Protein AF-A0A2K5I4E6-F1 (afdb_monomer_lite)

Structure (mmCIF, N/CA/C/O backbone):
data_AF-A0A2K5I4E6-F1
#
_entry.id   AF-A0A2K5I4E6-F1
#
loop_
_atom_site.group_PDB
_atom_site.id
_atom_site.type_symbol
_atom_site.label_atom_id
_atom_site.label_alt_id
_atom_site.label_comp_id
_atom_site.label_asym_id
_atom_site.label_entity_id
_atom_site.label_seq_id
_atom_site.pdbx_PDB_ins_code
_atom_site.Cartn_x
_atom_site.Cartn_y
_atom_site.Cartn_z
_atom_site.occupancy
_atom_site.B_iso_or_equiv
_atom_site.auth_seq_id
_atom_site.auth_comp_id
_atom_site.auth_asym_id
_atom_site.auth_atom_id
_atom_site.pdbx_PDB_model_num
ATOM 1 N N . GLU A 1 1 ? 24.101 -17.500 -2.521 1.00 43.16 1 GLU A N 1
ATOM 2 C CA . GLU A 1 1 ? 24.550 -16.654 -3.640 1.00 43.16 1 GLU A CA 1
ATOM 3 C C . GLU A 1 1 ? 23.343 -15.936 -4.214 1.00 43.16 1 GLU A C 1
ATOM 5 O O . GLU A 1 1 ? 22.440 -16.601 -4.700 1.00 43.16 1 GLU A O 1
ATOM 10 N N . GLU A 1 2 ? 23.275 -14.612 -4.120 1.00 45.44 2 GLU A N 1
ATOM 11 C CA . GLU A 1 2 ? 22.357 -13.844 -4.960 1.00 45.44 2 GLU A CA 1
ATOM 12 C C . GLU A 1 2 ? 23.103 -12.594 -5.419 1.00 45.44 2 GLU A C 1
ATOM 14 O O . GLU A 1 2 ? 23.382 -11.680 -4.646 1.00 45.44 2 GLU A O 1
ATOM 19 N N . GLN A 1 3 ? 23.527 -12.627 -6.680 1.00 45.47 3 GLN A N 1
ATOM 20 C CA . GLN A 1 3 ? 24.085 -11.484 -7.392 1.00 45.47 3 GLN A CA 1
ATOM 21 C C . GLN A 1 3 ? 23.112 -10.301 -7.277 1.00 45.47 3 GLN A C 1
ATOM 23 O O . GLN A 1 3 ? 21.902 -10.527 -7.394 1.00 45.47 3 GLN A O 1
ATOM 28 N N . PRO A 1 4 ? 23.573 -9.047 -7.109 1.00 53.19 4 PRO A N 1
ATOM 29 C CA . PRO A 1 4 ? 22.678 -7.905 -7.158 1.00 53.19 4 PRO A CA 1
ATOM 30 C C . PRO A 1 4 ? 22.150 -7.812 -8.588 1.00 53.19 4 PRO A C 1
ATOM 32 O O . PRO A 1 4 ? 22.804 -7.264 -9.476 1.00 53.19 4 PRO A O 1
ATOM 35 N N . ARG A 1 5 ? 20.965 -8.385 -8.844 1.00 63.16 5 ARG A N 1
ATOM 36 C CA . ARG A 1 5 ? 20.257 -8.126 -10.093 1.00 63.16 5 ARG A CA 1
ATOM 37 C C . ARG A 1 5 ? 20.120 -6.617 -10.170 1.00 63.16 5 ARG A C 1
ATOM 39 O O . ARG A 1 5 ? 19.586 -6.002 -9.244 1.00 63.16 5 ARG A O 1
ATOM 46 N N . PHE A 1 6 ? 20.623 -6.025 -11.249 1.00 58.84 6 PHE A N 1
ATOM 47 C CA . PHE A 1 6 ? 20.335 -4.645 -11.605 1.00 58.84 6 PHE A CA 1
ATOM 48 C C . PHE A 1 6 ? 18.821 -4.534 -11.810 1.00 58.84 6 PHE A C 1
ATOM 50 O O . PHE A 1 6 ? 18.316 -4.666 -12.919 1.00 58.84 6 PHE A O 1
ATOM 57 N N . GLN A 1 7 ? 18.082 -4.389 -10.709 1.00 69.94 7 GLN A N 1
ATOM 58 C CA . GLN A 1 7 ? 16.639 -4.266 -10.732 1.00 69.94 7 GLN A CA 1
ATOM 59 C C . GLN A 1 7 ? 16.342 -2.941 -11.403 1.00 69.94 7 GLN A C 1
ATOM 61 O O . GLN A 1 7 ? 16.780 -1.882 -10.926 1.00 69.94 7 GLN A O 1
ATOM 66 N N . SER A 1 8 ? 15.635 -3.014 -12.527 1.00 80.94 8 SER A N 1
ATOM 67 C CA . SER A 1 8 ? 15.222 -1.823 -13.245 1.00 80.94 8 SER A CA 1
ATOM 68 C C . SER A 1 8 ? 14.415 -0.926 -12.299 1.00 80.94 8 SER A C 1
ATOM 70 O O . SER A 1 8 ? 13.833 -1.381 -11.306 1.00 80.94 8 SER A O 1
ATOM 72 N N . ALA A 1 9 ? 14.357 0.376 -12.578 1.00 85.12 9 ALA A N 1
ATOM 73 C CA . ALA A 1 9 ? 13.518 1.279 -11.790 1.00 85.12 9 ALA A CA 1
ATOM 74 C C . ALA A 1 9 ? 12.044 0.810 -11.754 1.00 85.12 9 ALA A C 1
ATOM 76 O O . ALA A 1 9 ? 11.345 1.051 -10.767 1.00 85.12 9 ALA A O 1
ATOM 77 N N . ALA A 1 10 ? 11.594 0.101 -12.797 1.00 86.75 10 ALA A N 1
ATOM 78 C CA . ALA A 1 10 ? 10.277 -0.519 -12.866 1.00 86.75 10 ALA A CA 1
ATOM 79 C C . ALA A 1 10 ? 10.132 -1.690 -11.880 1.00 86.75 10 ALA A C 1
ATOM 81 O O . ALA A 1 10 ? 9.157 -1.714 -11.129 1.00 86.75 10 ALA A O 1
ATOM 82 N N . ASP A 1 11 ? 11.114 -2.592 -11.801 1.00 86.88 11 ASP A N 1
ATOM 83 C CA . ASP A 1 11 ? 11.089 -3.731 -10.869 1.00 86.88 11 ASP A CA 1
ATOM 84 C C . ASP A 1 11 ? 11.113 -3.263 -9.412 1.00 86.88 11 ASP A C 1
ATOM 86 O O . ASP A 1 11 ? 10.314 -3.713 -8.587 1.00 86.88 11 ASP A O 1
ATOM 90 N N . LYS A 1 12 ? 11.952 -2.264 -9.103 1.00 89.38 12 LYS A N 1
ATOM 91 C CA . LYS A 1 12 ? 11.992 -1.631 -7.774 1.00 89.38 12 LYS A CA 1
ATOM 92 C C . LYS A 1 12 ? 10.638 -1.025 -7.398 1.00 89.38 12 LYS A C 1
ATOM 94 O O . LYS A 1 12 ? 10.175 -1.200 -6.271 1.00 89.38 12 LYS A O 1
ATOM 99 N N . ARG A 1 13 ? 9.979 -0.339 -8.343 1.00 90.94 13 A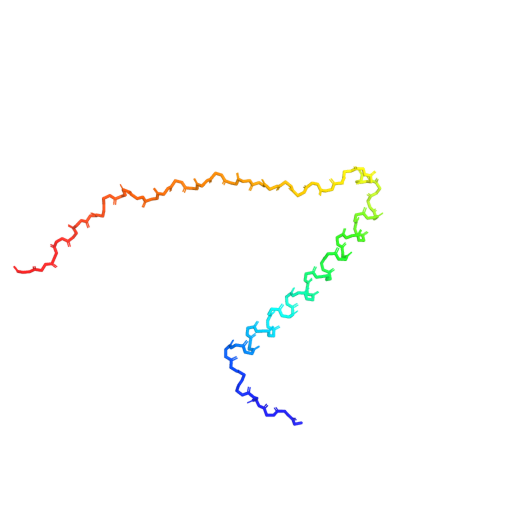RG A N 1
ATOM 100 C CA . ARG A 1 13 ? 8.648 0.260 -8.142 1.00 90.94 13 ARG A CA 1
ATOM 101 C C . ARG A 1 13 ? 7.567 -0.805 -7.959 1.00 90.94 13 ARG A C 1
ATOM 103 O O . ARG A 1 13 ? 6.719 -0.662 -7.080 1.00 90.94 13 ARG A O 1
ATOM 110 N N . ALA A 1 14 ? 7.590 -1.865 -8.763 1.00 93.75 14 ALA A N 1
ATOM 111 C CA . ALA A 1 14 ? 6.640 -2.969 -8.668 1.00 93.75 14 ALA A CA 1
ATOM 112 C C . ALA A 1 14 ? 6.759 -3.690 -7.318 1.00 93.75 14 ALA A C 1
ATOM 114 O O . ALA A 1 14 ? 5.750 -3.902 -6.642 1.00 93.75 14 ALA A O 1
ATOM 115 N N . HIS A 1 15 ? 7.989 -3.976 -6.888 1.00 94.31 15 HIS A N 1
ATOM 116 C CA . HIS A 1 15 ? 8.278 -4.567 -5.586 1.00 94.31 15 HIS A CA 1
ATOM 117 C C . HIS A 1 15 ? 7.807 -3.668 -4.435 1.00 94.31 15 HIS A C 1
ATOM 119 O O . HIS A 1 15 ? 7.090 -4.125 -3.545 1.00 94.31 15 HIS A O 1
ATOM 125 N N . HIS A 1 16 ? 8.119 -2.369 -4.491 1.00 97.19 16 HIS A N 1
ATOM 126 C CA . HIS A 1 16 ? 7.653 -1.402 -3.497 1.00 97.19 16 HIS A CA 1
ATOM 127 C C . HIS A 1 16 ? 6.119 -1.381 -3.392 1.00 97.19 16 HIS A C 1
ATOM 129 O O . HIS A 1 16 ? 5.560 -1.499 -2.302 1.00 97.19 16 HIS A O 1
ATOM 135 N N . ASN A 1 17 ? 5.421 -1.311 -4.529 1.00 96.44 17 ASN A N 1
ATOM 136 C CA . ASN A 1 17 ? 3.960 -1.343 -4.566 1.00 96.44 17 ASN A CA 1
ATOM 137 C C . ASN A 1 17 ? 3.383 -2.647 -3.994 1.00 96.44 17 ASN A C 1
ATOM 139 O O . ASN A 1 17 ? 2.314 -2.627 -3.380 1.00 96.44 17 ASN A O 1
ATOM 143 N N . ALA A 1 18 ? 4.066 -3.776 -4.193 1.00 96.06 18 ALA A N 1
ATOM 144 C CA . ALA A 1 18 ? 3.661 -5.058 -3.632 1.00 96.06 18 ALA A CA 1
ATOM 145 C C . ALA A 1 18 ? 3.790 -5.081 -2.103 1.00 96.06 18 ALA A C 1
ATOM 147 O O . ALA A 1 18 ? 2.828 -5.438 -1.419 1.00 96.06 18 ALA A O 1
ATOM 148 N N . LEU A 1 19 ? 4.931 -4.640 -1.567 1.00 96.81 19 LEU A N 1
ATOM 149 C CA . LEU A 1 19 ? 5.151 -4.563 -0.122 1.00 96.81 19 LEU A CA 1
ATOM 150 C C . LEU A 1 19 ? 4.150 -3.632 0.558 1.00 96.81 19 LEU A C 1
ATOM 152 O O . LEU A 1 19 ? 3.576 -3.975 1.591 1.00 96.81 19 LEU A O 1
ATOM 156 N N . GLU A 1 20 ? 3.885 -2.484 -0.055 1.00 98.00 20 GLU A N 1
ATOM 157 C CA . GLU A 1 20 ? 2.944 -1.516 0.487 1.00 98.00 20 GLU A CA 1
ATOM 158 C C . GLU A 1 20 ? 1.499 -2.055 0.486 1.00 98.00 20 GLU A C 1
ATOM 160 O O . GLU A 1 20 ? 0.754 -1.793 1.430 1.00 98.00 20 GLU A O 1
ATOM 165 N N . ARG A 1 21 ? 1.091 -2.871 -0.504 1.00 97.38 21 ARG A N 1
ATOM 166 C CA . ARG A 1 21 ? -0.203 -3.585 -0.434 1.00 97.38 21 ARG A CA 1
ATOM 167 C C . ARG A 1 21 ? -0.266 -4.497 0.787 1.00 97.38 21 ARG A C 1
ATOM 169 O O . ARG A 1 21 ? -1.199 -4.362 1.572 1.00 97.38 21 ARG A O 1
ATOM 176 N N . LYS A 1 22 ? 0.752 -5.341 0.986 1.00 97.06 22 LYS A N 1
ATOM 177 C CA . LYS A 1 22 ? 0.828 -6.246 2.143 1.00 97.06 22 LYS A CA 1
ATOM 178 C C . LYS A 1 22 ? 0.750 -5.477 3.463 1.00 97.06 22 LYS A C 1
ATOM 180 O O . LYS A 1 22 ? 0.018 -5.872 4.366 1.00 97.06 22 LYS A O 1
ATOM 185 N N . ARG A 1 23 ? 1.469 -4.354 3.567 1.00 97.62 23 ARG A N 1
ATOM 186 C CA . ARG A 1 23 ? 1.429 -3.485 4.750 1.00 97.62 23 ARG A CA 1
ATOM 187 C C . ARG A 1 23 ? 0.020 -2.941 4.999 1.00 97.62 23 ARG A C 1
ATOM 189 O O . ARG A 1 23 ? -0.451 -2.979 6.131 1.00 97.62 23 ARG A O 1
ATOM 196 N N . ARG A 1 24 ? -0.663 -2.457 3.954 1.00 97.75 24 ARG A N 1
ATOM 197 C CA . ARG A 1 24 ? -2.039 -1.948 4.068 1.00 97.75 24 ARG A CA 1
ATOM 198 C C . ARG A 1 24 ? -3.043 -3.020 4.459 1.00 97.75 24 ARG A C 1
ATOM 200 O O . ARG A 1 24 ? -3.941 -2.711 5.234 1.00 97.75 24 ARG A O 1
ATOM 207 N N . ASP A 1 25 ? -2.914 -4.236 3.940 1.00 96.69 25 ASP A N 1
ATOM 208 C CA . ASP A 1 25 ? -3.802 -5.337 4.321 1.00 96.69 25 ASP A CA 1
ATOM 209 C C . ASP A 1 25 ? -3.616 -5.692 5.795 1.00 96.69 25 ASP A C 1
ATOM 211 O O . ASP A 1 25 ? -4.589 -5.717 6.538 1.00 96.69 25 ASP A O 1
ATOM 215 N N . HIS A 1 26 ? -2.372 -5.762 6.268 1.00 95.94 26 HIS A N 1
ATOM 216 C CA . HIS A 1 26 ? -2.110 -6.004 7.685 1.00 95.94 26 HIS A CA 1
ATOM 217 C C . HIS A 1 26 ? -2.663 -4.895 8.604 1.00 95.94 26 HIS A C 1
ATOM 219 O O . HIS A 1 26 ? -3.204 -5.166 9.678 1.00 95.94 26 HIS A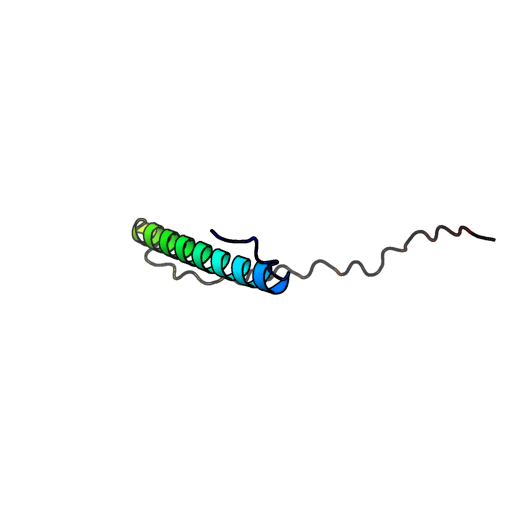 O 1
ATOM 225 N N . ILE A 1 27 ? -2.580 -3.634 8.172 1.00 93.62 27 ILE A N 1
ATOM 226 C CA . ILE A 1 27 ? -3.178 -2.505 8.898 1.00 93.62 27 ILE A CA 1
ATOM 227 C C . ILE A 1 27 ? -4.699 -2.607 8.908 1.00 93.62 27 ILE A C 1
ATOM 229 O O . ILE A 1 27 ? -5.322 -2.386 9.941 1.00 93.62 27 ILE A O 1
ATOM 233 N N . LYS A 1 28 ? -5.302 -2.943 7.767 1.00 94.50 28 LYS A N 1
ATOM 234 C CA . LYS A 1 28 ? -6.746 -3.136 7.653 1.00 94.50 28 LYS A CA 1
ATOM 235 C C . LYS A 1 28 ? -7.213 -4.217 8.622 1.00 94.50 28 LYS A C 1
ATOM 237 O O . LYS A 1 28 ? -8.185 -3.977 9.330 1.00 94.50 28 LYS A O 1
ATOM 242 N N . ASP A 1 29 ? -6.509 -5.338 8.697 1.00 92.62 29 ASP A N 1
ATOM 243 C CA . ASP A 1 29 ? -6.843 -6.439 9.601 1.00 92.62 29 ASP A CA 1
ATOM 244 C C . ASP A 1 29 ? -6.733 -6.003 11.066 1.00 92.62 29 ASP A C 1
ATOM 246 O O . ASP A 1 29 ? -7.641 -6.248 11.857 1.00 92.62 29 ASP A O 1
ATOM 250 N N . SER A 1 30 ? -5.683 -5.248 11.401 1.00 92.62 30 SER A N 1
ATOM 251 C CA . SER A 1 30 ? -5.519 -4.643 12.729 1.00 92.62 30 SER A CA 1
ATOM 252 C C . SER A 1 30 ? -6.659 -3.677 13.077 1.00 92.62 30 SER A C 1
ATOM 254 O O . SER A 1 30 ? -7.153 -3.670 14.198 1.00 92.62 30 SER A O 1
ATOM 256 N N . PHE A 1 31 ? -7.127 -2.862 12.129 1.00 87.62 31 PHE A N 1
ATOM 257 C CA . PHE A 1 31 ? -8.274 -1.980 12.366 1.00 87.62 31 PHE A CA 1
ATOM 258 C C . PHE A 1 31 ? -9.584 -2.752 12.545 1.00 87.62 31 PHE A C 1
ATOM 260 O O . PHE A 1 31 ? -10.421 -2.329 13.341 1.00 87.62 31 PHE A O 1
ATOM 267 N N . HIS A 1 32 ? -9.771 -3.868 11.831 1.00 87.19 32 HIS A N 1
ATOM 268 C CA . HIS A 1 32 ? -10.947 -4.721 12.015 1.00 87.19 32 HIS A CA 1
ATOM 269 C C . HIS A 1 32 ? -10.937 -5.367 13.403 1.00 87.19 32 HIS A C 1
ATOM 271 O O . HIS A 1 32 ? -11.922 -5.241 14.124 1.00 87.19 32 HIS A O 1
ATOM 277 N N . SER A 1 33 ? -9.810 -5.950 13.824 1.00 83.38 33 SER A N 1
ATOM 278 C CA . SER A 1 33 ? -9.697 -6.559 15.155 1.00 83.38 33 SER A CA 1
ATOM 279 C C . SER A 1 33 ? -9.881 -5.542 16.286 1.00 83.38 33 SER A C 1
ATOM 281 O O . SER A 1 33 ? -10.551 -5.833 17.278 1.00 83.38 33 SER A O 1
ATOM 283 N N . LEU A 1 34 ? -9.356 -4.323 16.125 1.00 85.75 34 LEU A N 1
ATOM 284 C CA . LEU A 1 34 ? -9.577 -3.231 17.074 1.00 85.75 34 LEU A CA 1
ATOM 285 C C . LEU A 1 34 ? -11.047 -2.809 17.136 1.00 85.75 34 LEU A C 1
ATOM 287 O O . LEU A 1 34 ? -11.562 -2.583 18.226 1.00 85.75 34 LEU A O 1
ATOM 291 N N . ARG A 1 35 ? -11.737 -2.724 15.995 1.00 83.50 35 ARG A N 1
ATOM 292 C CA . ARG A 1 35 ? -13.161 -2.366 15.952 1.00 83.50 35 ARG A CA 1
ATOM 293 C C . ARG A 1 35 ? -14.020 -3.399 16.675 1.00 83.50 35 ARG A C 1
ATOM 295 O O . ARG A 1 35 ? -14.896 -3.020 17.443 1.00 83.50 35 ARG A O 1
ATOM 302 N N . ASP A 1 36 ? -13.749 -4.678 16.447 1.00 74.75 36 ASP A N 1
ATOM 303 C CA . ASP A 1 36 ? -14.500 -5.771 17.067 1.00 74.75 36 ASP A CA 1
ATOM 304 C C . ASP A 1 36 ? -14.225 -5.861 18.579 1.00 74.75 36 ASP A C 1
ATOM 306 O O . ASP A 1 36 ? -15.085 -6.283 19.348 1.00 74.75 36 ASP A O 1
ATOM 310 N N . SER A 1 37 ? -13.054 -5.388 19.021 1.00 76.62 37 SER A N 1
ATOM 311 C CA . SER A 1 37 ? -12.689 -5.285 20.441 1.00 76.62 37 SER A CA 1
ATOM 312 C C . SER A 1 37 ? -13.276 -4.051 21.143 1.00 76.62 37 SER A C 1
ATOM 314 O O . SER A 1 37 ? -13.143 -3.933 22.360 1.00 76.62 37 SER A O 1
ATOM 316 N N . VAL A 1 38 ? -13.918 -3.128 20.412 1.00 66.06 38 VAL A N 1
ATOM 317 C CA . VAL A 1 38 ? -14.567 -1.924 20.960 1.00 66.06 38 VAL A CA 1
ATOM 318 C C . VAL A 1 38 ? -16.084 -2.020 20.733 1.00 66.06 38 VAL A C 1
ATOM 320 O O . VAL A 1 38 ? -16.595 -1.565 19.705 1.00 66.06 38 VAL A O 1
ATOM 323 N N . PRO A 1 39 ? -16.847 -2.549 21.711 1.00 62.03 39 PRO A N 1
ATOM 324 C CA . PRO A 1 39 ? -18.293 -2.754 21.585 1.00 62.03 39 PRO A CA 1
ATOM 325 C C . PRO A 1 39 ? -19.093 -1.468 21.318 1.00 62.03 39 PRO A C 1
ATOM 327 O O . PRO A 1 39 ? -20.202 -1.531 20.792 1.00 62.03 39 PRO A O 1
ATOM 330 N N . SER A 1 40 ? -18.552 -0.284 21.642 1.00 60.75 40 SER A N 1
ATOM 331 C CA . SER A 1 40 ? -19.264 0.995 21.477 1.00 60.75 40 SER A CA 1
ATOM 332 C C . SER A 1 40 ? -19.351 1.492 20.026 1.00 60.75 40 SER A C 1
ATOM 334 O O . SER A 1 40 ? -20.063 2.459 19.771 1.00 60.75 40 SER A O 1
ATOM 336 N N . LEU A 1 41 ? -18.636 0.871 19.078 1.00 57.62 41 LEU A N 1
ATOM 337 C CA . LEU A 1 41 ? -18.645 1.230 17.64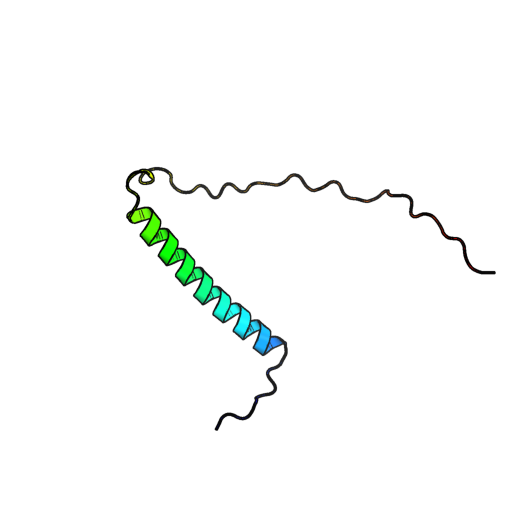7 1.00 57.62 41 LEU A CA 1
ATOM 338 C C . LEU A 1 41 ? -19.466 0.251 16.791 1.00 57.62 41 LEU A C 1
ATOM 340 O O . LEU A 1 41 ? -19.483 0.340 15.555 1.00 57.62 41 LEU A O 1
ATOM 344 N N . GLN A 1 42 ? -20.163 -0.687 17.437 1.00 55.00 42 GLN A N 1
ATOM 345 C CA . GLN A 1 42 ? -21.003 -1.700 16.808 1.00 55.00 42 GLN A CA 1
ATOM 346 C C . GLN A 1 42 ? -22.335 -1.092 16.330 1.00 55.00 42 GLN A C 1
ATOM 348 O O . GLN A 1 42 ? -23.409 -1.428 16.808 1.00 55.00 42 GLN A O 1
ATOM 353 N N . GLY A 1 43 ? -22.270 -0.146 15.391 1.00 56.38 43 GLY A N 1
ATOM 354 C CA . GLY A 1 43 ? -23.460 0.524 14.856 1.00 56.38 43 GLY A CA 1
ATOM 355 C C . GLY A 1 43 ? -23.166 1.558 13.775 1.00 56.38 43 GLY A C 1
ATOM 356 O O . GLY A 1 43 ? -23.906 1.648 12.796 1.00 56.38 43 GLY A O 1
ATOM 357 N N . GLU A 1 44 ? -22.039 2.266 13.859 1.00 57.94 44 GLU A N 1
ATOM 358 C CA . GLU A 1 44 ? -21.619 3.162 12.784 1.00 57.94 44 GLU A CA 1
ATOM 359 C C . GLU A 1 44 ? -20.901 2.355 11.699 1.00 57.94 44 GLU A C 1
ATOM 361 O O . GLU A 1 44 ? -19.727 1.981 11.790 1.00 57.94 44 GLU A O 1
ATOM 366 N N . LYS A 1 45 ? -21.645 2.018 10.643 1.00 56.56 45 LYS A N 1
ATOM 367 C CA . LYS A 1 45 ? -21.045 1.610 9.374 1.00 56.56 45 LYS A CA 1
ATOM 368 C C . LYS A 1 45 ? -20.200 2.785 8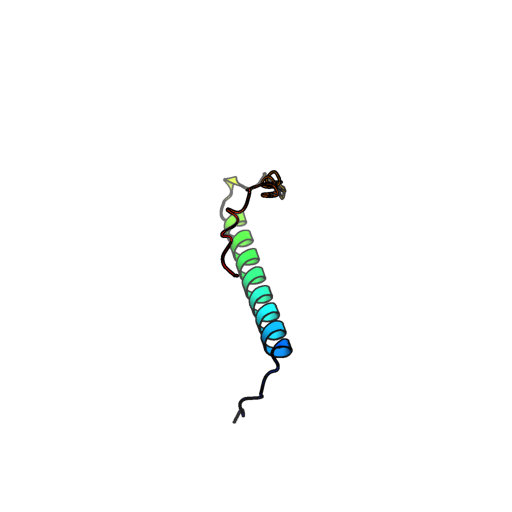.902 1.00 56.56 45 LYS A C 1
ATOM 370 O O . LYS A 1 45 ? -20.762 3.818 8.568 1.00 56.56 45 LYS A O 1
ATOM 375 N N . GLY A 1 46 ? -18.876 2.619 8.882 1.00 58.44 46 GLY A N 1
ATOM 376 C CA . GLY A 1 46 ? -17.934 3.634 8.420 1.00 58.44 46 GLY A CA 1
ATOM 377 C C . GLY A 1 46 ? -18.295 4.131 7.023 1.00 58.44 46 GLY A C 1
ATOM 378 O O . GLY A 1 46 ? -17.899 3.545 6.011 1.00 58.44 46 GLY A O 1
ATOM 379 N N . THR A 1 47 ? -19.066 5.213 6.961 1.00 57.16 47 THR A N 1
ATOM 380 C CA . THR A 1 47 ? -19.253 5.992 5.752 1.00 57.16 47 THR A CA 1
ATOM 381 C C . THR A 1 47 ? -17.885 6.541 5.413 1.00 57.16 47 THR A C 1
ATOM 383 O O . THR A 1 47 ? -17.296 7.275 6.203 1.00 57.16 47 THR A O 1
ATOM 386 N N . LYS A 1 48 ? -17.354 6.166 4.246 1.00 58.34 48 LYS A N 1
ATOM 387 C CA . LYS A 1 48 ? -16.222 6.868 3.647 1.00 58.34 48 LYS A CA 1
ATOM 388 C C . LYS A 1 48 ? -16.711 8.282 3.346 1.00 58.34 48 LYS A C 1
ATOM 390 O O . LYS A 1 48 ? -17.198 8.545 2.250 1.00 58.34 48 LYS A O 1
ATOM 395 N N . THR A 1 49 ? -16.664 9.167 4.335 1.00 52.28 49 THR A N 1
ATOM 396 C CA . THR A 1 49 ? -16.882 10.593 4.153 1.00 52.28 49 THR A CA 1
ATOM 397 C C . THR A 1 49 ? -15.778 11.049 3.223 1.00 52.28 49 THR A C 1
ATOM 399 O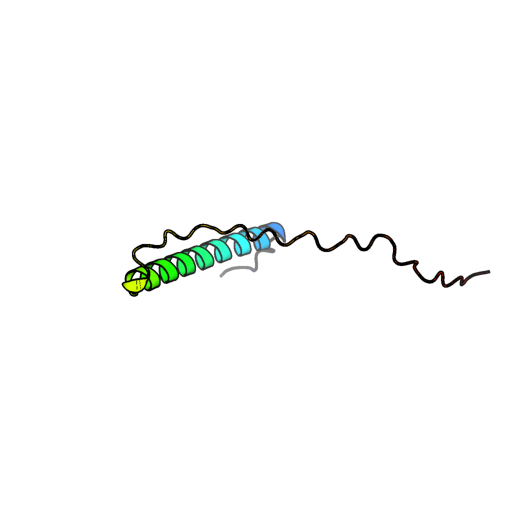 O . THR A 1 49 ? -14.620 11.208 3.601 1.00 52.28 49 THR A O 1
ATOM 402 N N . LYS A 1 50 ? -16.128 11.172 1.944 1.00 59.88 50 LYS A N 1
ATOM 403 C CA . LYS A 1 50 ? -15.298 11.833 0.955 1.00 59.88 50 LYS A CA 1
ATOM 404 C C . LYS A 1 50 ? -15.298 13.303 1.356 1.00 59.88 50 LYS A C 1
ATOM 406 O O . LYS A 1 50 ? -16.146 14.068 0.906 1.00 59.88 50 LYS A O 1
ATOM 411 N N . LEU A 1 51 ? -14.406 13.657 2.282 1.00 61.12 51 LEU A N 1
ATOM 412 C CA . LEU A 1 51 ? -14.125 15.035 2.645 1.00 61.12 51 LEU A CA 1
ATOM 413 C C . LEU A 1 51 ? -13.578 15.686 1.378 1.00 61.12 51 LEU A C 1
ATOM 415 O O . LEU A 1 51 ? -12.407 15.548 1.033 1.00 61.12 51 LEU A O 1
ATOM 419 N N . THR A 1 52 ? -14.478 16.290 0.613 1.00 59.88 52 THR A N 1
ATOM 420 C CA . THR A 1 52 ? -14.117 17.077 -0.554 1.00 59.88 52 THR A CA 1
ATOM 421 C C . THR A 1 52 ? -13.567 18.369 0.014 1.00 59.88 52 THR A C 1
ATOM 423 O O . THR A 1 52 ? -14.323 19.266 0.375 1.00 59.88 52 THR A O 1
ATOM 426 N N . LEU A 1 53 ? -12.247 18.409 0.202 1.00 67.31 53 LEU A N 1
ATOM 427 C CA . LEU A 1 53 ? -11.551 19.654 0.482 1.00 67.31 53 LEU A CA 1
ATOM 428 C C . LEU A 1 53 ? -11.887 20.599 -0.684 1.00 67.31 53 LEU A C 1
ATOM 430 O O . LEU A 1 53 ? -11.753 20.168 -1.837 1.00 67.31 53 LEU A O 1
ATOM 434 N N . PRO A 1 54 ? -12.373 21.829 -0.436 1.00 66.06 54 PRO A N 1
ATOM 435 C CA . PRO A 1 54 ? -12.572 22.779 -1.521 1.00 66.06 54 PRO A CA 1
ATOM 436 C C . PRO A 1 54 ? -11.244 22.918 -2.277 1.00 66.06 54 PRO A C 1
ATOM 438 O O . PRO A 1 54 ? -10.191 22.921 -1.629 1.00 66.06 54 PRO A O 1
ATOM 441 N N . PRO A 1 55 ? -11.258 22.972 -3.623 1.00 61.94 55 PRO A N 1
ATOM 442 C CA . PRO A 1 55 ? -10.035 23.189 -4.375 1.00 61.94 55 PRO A CA 1
ATOM 443 C C . PRO A 1 55 ? -9.383 24.455 -3.827 1.00 61.94 55 PRO A C 1
ATOM 445 O O . PRO A 1 55 ? -10.004 25.519 -3.805 1.00 61.94 55 PRO A O 1
ATOM 448 N N . ALA A 1 56 ? -8.157 24.311 -3.320 1.00 61.97 56 ALA A N 1
ATOM 449 C CA . ALA A 1 56 ? -7.325 25.450 -2.991 1.00 61.97 56 ALA A CA 1
ATOM 450 C C . ALA A 1 56 ? -7.308 26.341 -4.235 1.00 61.97 56 ALA A C 1
ATOM 452 O O . ALA A 1 56 ? -6.993 25.864 -5.327 1.00 61.97 56 ALA A O 1
ATOM 453 N N . PHE A 1 57 ? -7.768 27.580 -4.067 1.00 56.41 57 PHE A N 1
ATOM 454 C CA . PHE A 1 57 ? -7.849 28.593 -5.110 1.00 56.41 57 PHE A CA 1
ATOM 455 C C . PHE A 1 57 ? -6.622 28.513 -6.036 1.00 56.41 57 PHE A C 1
ATOM 457 O O . PHE A 1 57 ? -5.498 28.488 -5.527 1.00 56.41 57 PHE A O 1
ATOM 464 N N . PRO A 1 58 ? -6.803 28.446 -7.369 1.00 59.03 58 PRO A N 1
ATOM 465 C CA . PRO A 1 58 ? -5.675 28.398 -8.282 1.00 59.03 58 PRO A CA 1
ATOM 466 C C . PRO A 1 58 ? -4.882 29.697 -8.137 1.00 59.03 58 PRO A C 1
ATOM 468 O O . PRO A 1 58 ? -5.415 30.798 -8.286 1.00 59.03 58 PRO A O 1
ATOM 471 N N . TYR A 1 59 ? -3.604 29.556 -7.805 1.00 58.22 59 TYR A N 1
ATOM 472 C CA . TYR A 1 59 ? -2.622 30.631 -7.740 1.00 58.22 59 TYR A CA 1
ATOM 473 C C . TYR A 1 59 ? -2.277 31.074 -9.171 1.00 58.22 59 TYR A C 1
ATOM 475 O O . TYR A 1 59 ? -1.180 30.853 -9.656 1.00 58.22 59 TYR A O 1
ATOM 483 N N . GLU A 1 60 ? -3.246 31.642 -9.885 1.00 61.50 60 GLU A N 1
ATOM 484 C CA . GLU A 1 60 ? -3.126 32.012 -11.305 1.00 61.50 60 GLU A CA 1
ATOM 485 C C . GLU A 1 60 ? -3.228 33.528 -11.507 1.00 61.50 60 GLU A C 1
ATOM 487 O O . GLU A 1 60 ? -3.741 33.997 -12.516 1.00 61.50 60 GLU A O 1
ATOM 492 N N . HIS A 1 61 ? -2.787 34.320 -10.527 1.00 63.31 61 HIS A N 1
ATOM 493 C CA . HIS A 1 61 ? -2.500 35.745 -10.740 1.00 63.31 61 HIS A CA 1
ATOM 494 C C . HIS A 1 61 ? -1.658 36.358 -9.616 1.00 63.31 61 HIS A C 1
ATOM 496 O O . HIS A 1 61 ? -1.936 37.479 -9.187 1.00 63.31 61 HIS A O 1
ATOM 502 N N . LEU A 1 62 ? -0.595 35.691 -9.146 1.00 58.94 62 LEU A N 1
ATOM 503 C CA . LEU A 1 62 ? 0.469 36.523 -8.587 1.00 58.94 62 LEU A CA 1
ATOM 504 C C . LEU A 1 62 ? 1.234 37.167 -9.738 1.00 58.94 62 LEU A C 1
ATOM 506 O O . LEU A 1 62 ? 1.791 36.437 -10.562 1.00 58.94 62 LEU A O 1
ATOM 510 N N . PRO A 1 63 ? 1.273 38.510 -9.821 1.00 59.19 63 PRO A N 1
ATOM 511 C CA . PRO A 1 63 ? 2.188 39.166 -10.730 1.00 59.19 63 PRO A CA 1
ATOM 512 C C . PRO A 1 63 ? 3.598 38.791 -10.274 1.00 59.19 63 PRO A C 1
ATOM 514 O O . PRO A 1 63 ? 4.066 39.231 -9.224 1.00 59.19 63 PRO A O 1
ATOM 517 N N . PHE A 1 64 ? 4.264 37.924 -11.038 1.00 50.31 64 PHE A N 1
ATOM 518 C CA . PHE A 1 64 ? 5.700 37.725 -10.902 1.00 50.31 64 PHE A CA 1
ATOM 519 C C . PHE A 1 64 ? 6.362 39.110 -10.973 1.00 50.31 64 PHE A C 1
ATOM 521 O O . PHE A 1 64 ? 6.070 39.854 -11.915 1.00 50.31 64 PHE A O 1
ATOM 528 N N . PRO A 1 65 ? 7.236 39.494 -10.024 1.00 54.81 65 PRO A N 1
ATOM 529 C CA . PRO A 1 65 ? 8.031 40.693 -10.204 1.00 54.81 65 PRO A CA 1
ATOM 530 C C . PRO A 1 65 ? 8.943 40.424 -11.401 1.00 54.81 65 PRO A C 1
ATOM 532 O O . PRO A 1 65 ? 9.840 39.584 -11.335 1.00 54.81 65 PRO A O 1
ATOM 535 N N . THR A 1 66 ? 8.671 41.086 -12.525 1.00 64.06 66 THR A N 1
ATOM 536 C CA . THR A 1 66 ? 9.554 41.086 -13.687 1.00 64.06 66 THR A CA 1
ATOM 537 C C . THR A 1 66 ? 10.873 41.725 -13.266 1.00 64.06 66 THR A C 1
ATOM 539 O O . THR A 1 66 ? 11.045 42.939 -13.325 1.00 64.06 66 THR A O 1
ATOM 542 N N . VAL A 1 67 ? 11.812 40.902 -12.805 1.00 59.91 67 VAL A N 1
ATOM 543 C CA . VAL A 1 67 ? 13.224 41.263 -12.741 1.00 59.91 67 VAL A CA 1
ATOM 544 C C . VAL A 1 67 ? 13.730 41.320 -14.179 1.00 59.91 67 VAL A C 1
ATO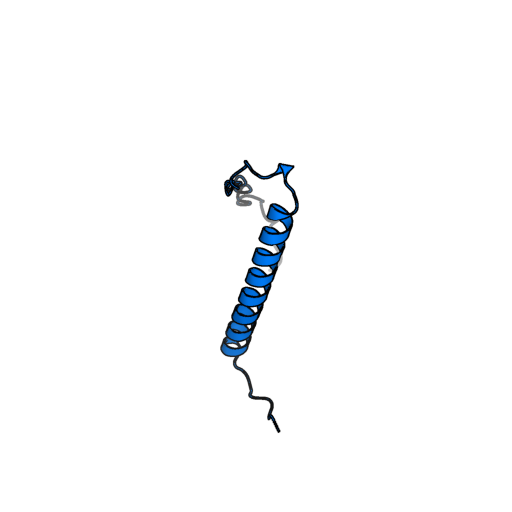M 546 O O . VAL A 1 67 ? 14.105 40.320 -14.783 1.00 59.91 67 VAL A O 1
ATOM 549 N N . PHE A 1 68 ? 13.641 42.508 -14.768 1.00 51.06 68 PHE A N 1
ATOM 550 C CA . PHE A 1 68 ? 14.235 42.809 -16.060 1.00 51.06 68 PHE A CA 1
ATOM 551 C C . PHE A 1 68 ? 15.754 42.921 -15.878 1.00 51.06 68 PHE A C 1
ATOM 553 O O . PHE A 1 68 ? 16.270 43.967 -15.495 1.00 51.06 68 PHE A O 1
ATOM 560 N N . CYS A 1 69 ? 16.464 41.821 -16.123 1.00 57.03 69 CYS A N 1
ATOM 561 C CA . CYS A 1 69 ? 17.915 41.790 -16.272 1.00 57.03 69 CYS A CA 1
ATOM 562 C C . CYS A 1 69 ? 18.246 41.152 -17.628 1.00 57.03 69 CYS A C 1
ATOM 564 O O . CYS A 1 69 ? 18.156 39.934 -17.743 1.00 57.03 69 CYS A O 1
ATOM 566 N N . HIS A 1 70 ? 18.577 41.969 -18.638 1.00 49.59 70 HIS A N 1
ATOM 567 C CA . HIS A 1 70 ? 19.709 41.805 -19.572 1.00 49.59 70 HIS A CA 1
ATOM 568 C C . HIS A 1 70 ? 19.588 42.754 -20.778 1.00 49.59 70 HIS A C 1
ATOM 570 O O . HIS A 1 70 ? 18.559 42.763 -21.453 1.00 49.59 70 HIS A O 1
ATOM 576 N N . GLY A 1 71 ? 20.674 43.483 -21.067 1.00 43.34 71 GLY A N 1
ATOM 577 C CA . GLY A 1 71 ? 20.885 44.275 -22.281 1.00 43.34 71 GLY A CA 1
ATOM 578 C C . GLY A 1 71 ? 21.699 45.525 -22.019 1.00 43.34 71 GLY A C 1
ATOM 579 O O . GLY A 1 71 ? 21.125 46.610 -22.233 1.00 43.34 71 GLY A O 1
#

Radius of gyration: 24.57 Å; chains: 1; bounding box: 48×61×44 Å

Organism: Colobus angolensis palliatus (NCBI:txid336983)

Secondary structure (DSSP, 8-state):
--------HHHHHHHHHHHHHHHHHHHHHHHHHHHHT-GGGSS---------PPPP---------------

Foldseek 3Di:
DDDPPPQPPVNVVVVVVVVVVVVVVVVVVVVVVVCVVDPVNVPDPDDPPPPPDPPDPPPPDDPDPPPDDDD

pLDDT: mean 71.69, std 17.6, range [43.16, 98.0]

InterPro domains:
  IPR011598 Myc-type, basic helix-loop-helix (bHLH) domain [PF00010] (12-48)
  IPR011598 Myc-type, basic helix-loop-helix (bHLH) domain [PS50888] (11-71)
  IPR036638 Helix-loop-helix DNA-binding domain superfamily [G3DSA:4.10.280.10] (2-54)
  IPR036638 Helix-loop-helix DNA-binding domain superfamily [SSF47459] (10-59)

Sequence (71 aa):
EEQPRFQSAADKRAHHNALERKRRDHIKDSFHSLRDSVPSLQGEKGTKTKLTLPPAFPYEHLPFPTVFCHG